Protein AF-A0A6N8UAZ3-F1 (afdb_monomer)

Secondary structure (DSSP, 8-state):
-PPPPPSS-HHHHHHHHHHHHHHHHHHHHHHHTT----THHHHHHHHHHHHHHHHHHHHHHHS--TTHHHHHHHHHHHHHHHHHHHHHHHHHHHHHHTT-

pLDDT: mean 79.14, std 9.56, range [48.41, 93.19]

Foldseek 3Di:
DDQDDQPDDPVQLVVLQVVLVVLVVVVVVCVVVVHDDDCVSVVSSVVSNVVSVVSVVVNLVRGPDPPNVVVVVVVVVVVVVVVVVVVVVVVVVVVVVVVD

Mean predicted aligned error: 8.59 Å

Sequence (100 aa):
MRAKSLILPKKLLVGMAGVSIAMIIGIFFNIYNDVPIDMSWLYIALMLFFVPFLAVLVDIIQNPIADKITWVIFLTLFTILATFVYLIMREKVLIKSNLD

Nearest PDB structures (foldseek):
  5hx1-assembly2_B  TM=6.414E-01  e=5.822E+00  Deinococcus radiodurans
  5hva-assembly1_A  TM=6.140E-01  e=8.091E+00  Deinococcus radiodurans

Radius of gyration: 17.83 Å; Cα contacts (8 Å, |Δi|>4): 47; chains: 1; bounding box: 44×23×50 Å

Structure (mmCIF, N/CA/C/O backbone):
data_AF-A0A6N8UAZ3-F1
#
_entry.id   AF-A0A6N8UAZ3-F1
#
loop_
_atom_site.group_PDB
_atom_site.id
_atom_site.type_symbol
_atom_site.label_atom_id
_atom_site.label_alt_id
_atom_site.label_comp_id
_atom_site.label_asym_id
_atom_site.label_entity_id
_atom_site.label_seq_id
_atom_site.pdbx_PDB_ins_code
_atom_site.Cartn_x
_atom_site.Cartn_y
_atom_site.Cartn_z
_atom_site.occupancy
_atom_site.B_iso_or_equiv
_atom_site.auth_seq_id
_atom_site.auth_comp_id
_atom_site.auth_asym_id
_atom_site.auth_atom_id
_atom_site.pdbx_PDB_model_num
ATOM 1 N N . MET A 1 1 ? -15.404 3.028 25.992 1.00 56.69 1 MET A N 1
ATOM 2 C CA . MET A 1 1 ? -15.981 3.171 24.633 1.00 56.69 1 MET A CA 1
ATOM 3 C C . MET A 1 1 ? -16.196 1.773 24.066 1.00 56.69 1 MET A C 1
ATOM 5 O O . MET A 1 1 ? -15.312 0.947 24.254 1.00 56.69 1 MET A O 1
ATOM 9 N N . ARG A 1 2 ? -17.350 1.466 23.456 1.00 59.09 2 ARG A N 1
ATOM 10 C CA . ARG A 1 2 ? -17.569 0.153 22.814 1.00 59.09 2 ARG A CA 1
ATOM 11 C C . ARG A 1 2 ? -16.817 0.101 21.485 1.00 59.09 2 ARG A C 1
ATOM 13 O O . ARG A 1 2 ? -16.937 1.038 20.702 1.00 59.09 2 ARG A O 1
ATOM 20 N N . ALA A 1 3 ? -16.084 -0.983 21.250 1.00 69.38 3 ALA A N 1
ATOM 21 C CA . ALA A 1 3 ? -15.481 -1.257 19.953 1.00 69.38 3 ALA A CA 1
ATOM 22 C C . ALA A 1 3 ? -16.578 -1.466 18.894 1.00 69.38 3 ALA A C 1
ATOM 24 O O . ALA A 1 3 ? -17.590 -2.121 19.159 1.00 69.38 3 ALA A O 1
ATOM 25 N N . LYS A 1 4 ? -16.382 -0.883 17.713 1.00 76.81 4 LYS A N 1
ATOM 26 C CA . LYS A 1 4 ? -17.208 -1.055 16.519 1.00 76.81 4 LYS A CA 1
ATOM 27 C C . LYS A 1 4 ? -16.551 -2.068 15.586 1.00 76.81 4 LYS A C 1
ATOM 29 O O . LYS A 1 4 ? -15.328 -2.151 15.511 1.00 76.81 4 LYS A O 1
ATOM 34 N N . SER A 1 5 ? -17.368 -2.834 14.872 1.00 77.94 5 SER A N 1
ATOM 35 C CA . SER A 1 5 ? -16.892 -3.749 13.835 1.00 77.94 5 SER A CA 1
ATOM 36 C C . SER A 1 5 ? -16.304 -2.987 12.646 1.00 77.94 5 SER A C 1
ATOM 38 O O . SER A 1 5 ? -16.799 -1.916 12.298 1.00 77.94 5 SER A O 1
ATOM 40 N N . LEU A 1 6 ? -15.316 -3.590 11.980 1.00 77.19 6 LEU A N 1
ATOM 41 C CA . LEU A 1 6 ? -14.776 -3.109 10.706 1.00 77.19 6 LEU A CA 1
ATOM 42 C C . LEU A 1 6 ? -15.893 -2.885 9.675 1.00 77.19 6 LEU A C 1
ATOM 44 O O . LEU A 1 6 ? -16.823 -3.686 9.574 1.00 77.19 6 LEU A O 1
ATOM 48 N N . ILE A 1 7 ? -15.753 -1.830 8.867 1.00 81.31 7 ILE A N 1
ATOM 49 C CA . ILE A 1 7 ? -16.698 -1.489 7.785 1.00 81.31 7 ILE A CA 1
ATOM 50 C C . ILE A 1 7 ? -16.733 -2.584 6.712 1.00 81.31 7 ILE A C 1
ATOM 52 O O . ILE A 1 7 ? -17.774 -2.836 6.111 1.00 81.31 7 ILE A O 1
ATOM 56 N N . LEU A 1 8 ? -15.598 -3.249 6.485 1.00 84.38 8 LEU A N 1
ATOM 57 C CA . LEU A 1 8 ? -15.455 -4.325 5.512 1.00 84.38 8 LEU A CA 1
ATOM 58 C C . LEU A 1 8 ? -14.870 -5.587 6.159 1.00 84.38 8 LEU A C 1
ATOM 60 O O . LEU A 1 8 ? -14.067 -5.491 7.092 1.00 84.38 8 LEU A O 1
ATOM 64 N N . PRO A 1 9 ? -15.203 -6.787 5.645 1.00 89.50 9 PRO A N 1
ATOM 65 C CA . PRO A 1 9 ? -14.623 -8.029 6.136 1.00 89.50 9 PRO A CA 1
ATOM 66 C C . PRO A 1 9 ? -13.096 -8.024 6.013 1.00 89.50 9 PRO A C 1
ATOM 68 O O . PRO A 1 9 ? -12.552 -7.773 4.939 1.00 89.50 9 PRO A O 1
ATOM 71 N N . LYS A 1 10 ? -12.388 -8.405 7.083 1.00 84.00 10 LYS A N 1
ATOM 72 C CA . LYS A 1 10 ? -10.913 -8.467 7.104 1.00 84.00 10 LYS A CA 1
ATOM 73 C C . LYS A 1 10 ? -10.329 -9.236 5.913 1.00 84.00 10 LYS A C 1
ATOM 75 O O . LYS A 1 10 ? -9.358 -8.793 5.312 1.00 84.00 10 LYS A O 1
ATOM 80 N N . LYS A 1 11 ? -10.930 -10.377 5.557 1.00 90.25 11 LYS A N 1
ATOM 81 C CA . LYS A 1 11 ? -10.480 -11.207 4.426 1.00 90.25 11 LYS A CA 1
ATOM 82 C C . LYS A 1 11 ? -10.548 -10.456 3.092 1.00 90.25 11 LYS A C 1
ATOM 84 O O . LYS A 1 11 ? -9.645 -10.602 2.279 1.00 90.25 11 LYS A O 1
ATOM 89 N N . LEU A 1 12 ? -11.580 -9.632 2.901 1.00 88.94 12 LEU A N 1
ATOM 90 C CA . LEU A 1 12 ? -11.734 -8.803 1.709 1.00 88.94 12 LEU A CA 1
ATOM 91 C C . LEU A 1 12 ? -10.650 -7.724 1.663 1.00 88.94 12 LEU A C 1
ATOM 93 O O . LEU A 1 12 ? -9.974 -7.598 0.652 1.00 88.94 12 LEU A O 1
ATOM 97 N N . LEU A 1 13 ? -10.431 -7.012 2.773 1.00 86.75 13 LEU A N 1
ATOM 98 C CA . LEU A 1 13 ? -9.400 -5.971 2.870 1.00 86.75 13 LEU A CA 1
ATOM 99 C C . LEU A 1 13 ? -8.003 -6.512 2.545 1.00 86.75 13 LEU A C 1
ATOM 101 O O . LEU A 1 13 ? -7.267 -5.912 1.767 1.00 86.75 13 LEU A O 1
ATOM 105 N N . VAL A 1 14 ? -7.666 -7.676 3.107 1.00 88.12 14 VAL A N 1
ATOM 106 C CA . VAL A 1 14 ? -6.390 -8.355 2.846 1.00 88.12 14 VAL A CA 1
ATOM 107 C C . VAL A 1 14 ? -6.295 -8.808 1.390 1.00 88.12 14 VAL A C 1
ATOM 109 O O . VAL A 1 14 ? -5.255 -8.613 0.768 1.00 88.12 14 VAL A O 1
ATOM 112 N N . GLY A 1 15 ? -7.369 -9.370 0.827 1.00 92.00 15 GLY A N 1
ATOM 113 C CA . GLY A 1 15 ? -7.406 -9.773 -0.579 1.00 92.00 15 GLY A CA 1
ATOM 114 C C . GLY A 1 15 ? -7.202 -8.592 -1.530 1.00 92.00 15 GLY A C 1
ATOM 115 O O . GLY A 1 15 ? -6.368 -8.670 -2.427 1.00 92.00 15 GLY A O 1
ATOM 116 N N . MET A 1 16 ? -7.896 -7.477 -1.291 1.00 91.44 16 MET A N 1
ATOM 117 C CA . MET A 1 16 ? -7.759 -6.250 -2.084 1.00 91.44 16 MET A CA 1
ATOM 118 C C . MET A 1 16 ? -6.338 -5.685 -2.012 1.00 91.44 16 MET A C 1
ATOM 120 O O . MET A 1 16 ? -5.737 -5.409 -3.050 1.00 91.44 16 MET A O 1
ATOM 124 N N . ALA A 1 17 ? -5.772 -5.588 -0.805 1.0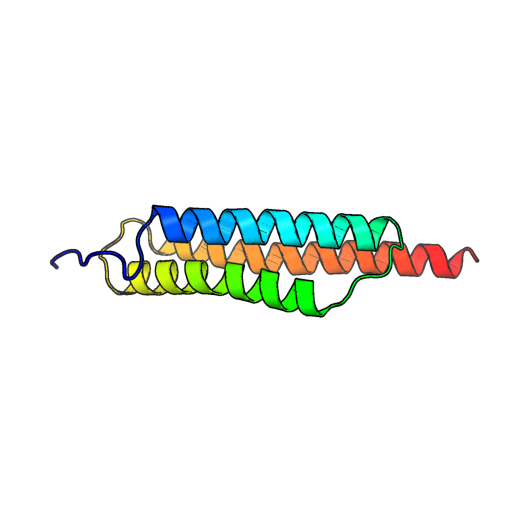0 87.38 17 ALA A N 1
ATOM 125 C CA . ALA A 1 17 ? -4.399 -5.136 -0.617 1.00 87.38 17 ALA A CA 1
ATOM 126 C C . ALA A 1 17 ? -3.398 -6.062 -1.332 1.00 87.38 17 ALA A C 1
ATOM 128 O O . ALA A 1 17 ? -2.544 -5.582 -2.075 1.00 87.38 17 ALA A O 1
ATOM 129 N N . GLY A 1 18 ? -3.541 -7.382 -1.184 1.00 91.00 18 GLY A N 1
ATOM 130 C CA . GLY A 1 18 ? -2.667 -8.363 -1.832 1.00 91.00 18 GLY A CA 1
ATOM 131 C C . GLY A 1 18 ? -2.707 -8.290 -3.360 1.00 91.00 18 GLY A C 1
ATOM 132 O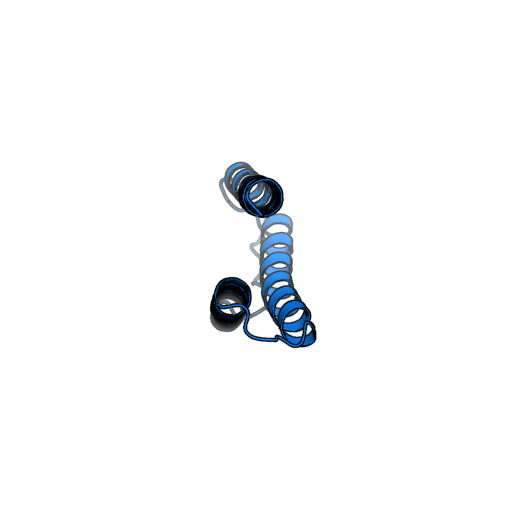 O . GLY A 1 18 ? -1.655 -8.235 -3.997 1.00 91.00 18 GLY A O 1
ATOM 133 N N . VAL A 1 19 ? -3.907 -8.215 -3.949 1.00 93.19 19 VAL A N 1
ATOM 134 C CA . VAL A 1 19 ? -4.073 -8.046 -5.403 1.00 93.19 19 VAL A CA 1
ATOM 135 C C . VAL A 1 19 ? -3.450 -6.730 -5.867 1.00 93.19 19 VAL A C 1
ATOM 137 O O . VAL A 1 19 ? -2.707 -6.727 -6.844 1.00 93.19 19 VAL A O 1
ATOM 140 N N . SER A 1 20 ? -3.678 -5.628 -5.144 1.00 91.50 20 SER A N 1
ATOM 141 C CA . SER A 1 20 ? -3.102 -4.328 -5.506 1.00 91.50 20 SER A CA 1
ATOM 142 C C . SER A 1 20 ? -1.567 -4.349 -5.523 1.00 91.50 20 SER A C 1
ATOM 144 O O . SER A 1 20 ? -0.957 -3.844 -6.463 1.00 91.50 20 SER A O 1
ATOM 146 N N . ILE A 1 21 ? -0.939 -5.009 -4.542 1.00 88.88 21 ILE A N 1
ATOM 147 C CA . ILE A 1 21 ? 0.518 -5.151 -4.462 1.00 88.88 21 ILE A CA 1
ATOM 148 C C . ILE A 1 21 ? 1.033 -5.967 -5.650 1.00 88.88 21 ILE A C 1
ATOM 150 O O . ILE A 1 21 ? 1.986 -5.550 -6.306 1.00 88.88 21 ILE A O 1
ATOM 154 N N . ALA A 1 22 ? 0.388 -7.094 -5.965 1.00 91.81 22 ALA A N 1
ATOM 155 C CA . ALA A 1 22 ? 0.766 -7.921 -7.108 1.00 91.81 22 ALA A CA 1
ATOM 156 C C . ALA A 1 22 ? 0.673 -7.146 -8.435 1.00 91.81 22 ALA A C 1
ATOM 158 O O . ALA A 1 22 ? 1.580 -7.234 -9.262 1.00 91.81 22 ALA A O 1
ATOM 159 N N . MET A 1 23 ? -0.378 -6.339 -8.613 1.00 91.44 23 MET A N 1
ATOM 160 C CA . MET A 1 23 ? -0.536 -5.486 -9.795 1.00 91.44 23 MET A CA 1
ATOM 161 C C . MET A 1 23 ? 0.557 -4.417 -9.881 1.00 91.44 23 MET A C 1
ATOM 163 O O . MET A 1 23 ? 1.150 -4.248 -10.943 1.00 91.44 23 MET A O 1
ATOM 167 N N . ILE A 1 24 ? 0.866 -3.732 -8.775 1.00 88.25 24 ILE A N 1
ATOM 168 C CA . ILE A 1 24 ? 1.931 -2.717 -8.733 1.00 88.25 24 ILE A CA 1
ATOM 169 C C . ILE A 1 24 ? 3.288 -3.341 -9.082 1.00 88.25 24 ILE A C 1
ATOM 171 O O . ILE A 1 24 ? 4.034 -2.766 -9.873 1.00 88.25 24 ILE A O 1
ATOM 175 N N . ILE A 1 25 ? 3.594 -4.529 -8.549 1.00 89.19 25 ILE A N 1
ATOM 176 C CA . ILE A 1 25 ? 4.828 -5.260 -8.877 1.00 89.19 25 ILE A CA 1
ATOM 177 C C . ILE A 1 25 ? 4.864 -5.617 -10.368 1.00 89.19 25 ILE A C 1
ATOM 179 O O . ILE A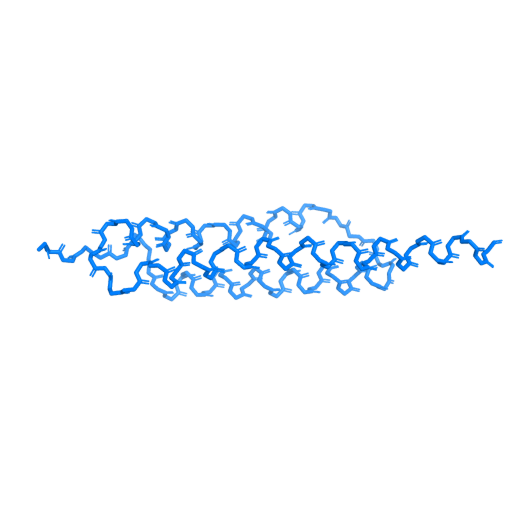 1 25 ? 5.881 -5.389 -11.019 1.00 89.19 25 ILE A O 1
ATOM 183 N N . GLY A 1 26 ? 3.764 -6.131 -10.926 1.00 88.69 26 GLY A N 1
ATOM 184 C CA . GLY A 1 26 ? 3.675 -6.450 -12.353 1.00 88.69 26 GLY A CA 1
ATOM 185 C C . GLY A 1 26 ? 3.890 -5.225 -13.246 1.00 88.69 26 GLY A C 1
ATOM 186 O O . GLY A 1 26 ? 4.647 -5.289 -14.213 1.00 88.69 26 GLY A O 1
ATOM 187 N N . ILE A 1 27 ? 3.295 -4.086 -12.881 1.00 87.00 27 ILE A N 1
ATOM 188 C CA . ILE A 1 27 ? 3.498 -2.812 -13.582 1.00 87.00 27 ILE A CA 1
ATOM 189 C C . ILE A 1 27 ? 4.965 -2.391 -13.503 1.00 87.00 27 ILE A C 1
ATOM 191 O O . ILE A 1 27 ? 5.557 -2.043 -14.520 1.00 87.00 27 ILE A O 1
ATOM 195 N N . PHE A 1 28 ? 5.574 -2.469 -12.319 1.00 85.81 28 PHE A N 1
ATOM 196 C CA . PHE A 1 28 ? 6.981 -2.130 -12.137 1.00 85.81 28 PHE A CA 1
ATOM 197 C C . PHE A 1 28 ? 7.904 -3.001 -13.001 1.00 85.81 28 PHE A C 1
ATOM 199 O O . PHE A 1 28 ? 8.808 -2.476 -13.646 1.00 85.81 28 PHE A O 1
ATOM 206 N N . PHE A 1 29 ? 7.652 -4.312 -13.067 1.00 88.12 29 PHE A N 1
ATOM 207 C CA . PHE A 1 29 ? 8.398 -5.227 -13.935 1.00 88.12 29 PHE A CA 1
ATOM 208 C C . PHE A 1 29 ? 8.267 -4.863 -15.412 1.00 88.12 29 PHE A C 1
ATOM 210 O O . PHE A 1 29 ? 9.263 -4.870 -16.131 1.00 88.12 29 PHE A O 1
ATOM 217 N N . ASN A 1 30 ? 7.062 -4.533 -15.866 1.00 86.75 30 ASN A N 1
ATOM 218 C CA . ASN A 1 30 ? 6.853 -4.136 -17.251 1.00 86.75 30 ASN A CA 1
ATOM 219 C C . ASN A 1 30 ? 7.560 -2.802 -17.566 1.00 86.75 30 ASN A C 1
ATOM 221 O O . ASN A 1 30 ? 8.227 -2.720 -18.591 1.00 86.75 30 ASN A O 1
ATOM 225 N N . ILE A 1 31 ? 7.515 -1.809 -16.662 1.00 83.12 31 ILE A N 1
ATOM 226 C CA . ILE A 1 31 ? 8.253 -0.539 -16.818 1.00 83.12 31 ILE A CA 1
ATOM 227 C C . ILE A 1 31 ? 9.761 -0.803 -16.880 1.00 83.12 31 ILE A C 1
ATOM 229 O O . ILE A 1 31 ? 10.451 -0.238 -17.719 1.00 83.12 31 ILE A O 1
ATOM 233 N N . TYR A 1 32 ? 10.282 -1.665 -16.004 1.00 84.50 32 TYR A N 1
ATOM 234 C CA . TYR A 1 32 ? 11.709 -1.982 -15.953 1.00 84.50 32 TYR A CA 1
ATOM 235 C C . TYR A 1 32 ? 12.218 -2.689 -17.218 1.00 84.50 32 TYR A C 1
ATOM 237 O O . TYR A 1 32 ? 13.375 -2.511 -17.588 1.00 84.50 32 TYR A O 1
ATOM 245 N N . ASN A 1 33 ? 11.366 -3.482 -17.872 1.00 86.50 33 ASN A N 1
ATOM 246 C CA . ASN A 1 33 ? 11.698 -4.211 -19.097 1.00 86.50 33 ASN A CA 1
ATOM 247 C C . ASN A 1 33 ? 11.264 -3.470 -20.379 1.00 86.50 33 ASN A C 1
ATOM 249 O O . ASN A 1 33 ? 11.185 -4.101 -21.431 1.00 86.50 33 ASN A O 1
ATOM 253 N N . ASP A 1 34 ? 10.944 -2.171 -20.294 1.00 86.12 34 ASP A N 1
ATOM 254 C CA . ASP A 1 34 ? 10.470 -1.340 -21.414 1.00 86.12 34 ASP A CA 1
ATOM 255 C C . ASP A 1 34 ? 9.261 -1.944 -22.169 1.00 86.12 34 ASP A C 1
ATOM 257 O O . ASP A 1 34 ? 9.045 -1.710 -23.361 1.00 86.12 34 ASP A O 1
ATOM 261 N N . VAL A 1 35 ? 8.436 -2.729 -21.467 1.00 86.62 35 VAL A N 1
ATOM 262 C CA . VAL A 1 35 ? 7.203 -3.307 -22.008 1.00 86.62 35 VAL A CA 1
ATOM 263 C C . VAL A 1 35 ? 6.109 -2.238 -21.962 1.00 86.62 35 VAL A C 1
ATOM 265 O O . VAL A 1 35 ? 5.870 -1.662 -20.897 1.00 86.62 35 VAL A O 1
ATOM 268 N N . PRO A 1 36 ? 5.399 -1.968 -23.073 1.00 84.75 36 PRO A N 1
ATOM 269 C CA . PRO A 1 36 ? 4.314 -0.996 -23.076 1.00 84.75 36 PRO A CA 1
ATOM 270 C C . PRO A 1 36 ? 3.186 -1.434 -22.134 1.00 84.75 36 PRO A C 1
ATOM 272 O O . PRO A 1 36 ? 2.704 -2.566 -22.195 1.00 84.75 36 PRO A O 1
ATOM 275 N N . ILE A 1 37 ? 2.747 -0.516 -21.272 1.00 80.31 37 ILE A N 1
ATOM 276 C CA . ILE A 1 37 ? 1.666 -0.733 -20.305 1.00 80.31 37 ILE A CA 1
ATOM 277 C C . ILE A 1 37 ? 0.566 0.286 -20.544 1.00 80.31 37 ILE A C 1
ATOM 279 O O . ILE A 1 37 ? 0.828 1.481 -20.678 1.00 80.31 37 ILE A O 1
ATOM 283 N N . ASP A 1 38 ? -0.676 -0.182 -20.496 1.00 86.50 38 ASP A N 1
ATOM 284 C CA . ASP A 1 38 ? -1.822 0.698 -20.328 1.00 86.50 38 ASP A CA 1
ATOM 285 C C . ASP A 1 38 ? -1.888 1.208 -18.877 1.00 86.50 38 ASP A C 1
ATOM 287 O O . ASP A 1 38 ? -2.069 0.440 -17.926 1.00 86.50 38 ASP A O 1
ATOM 291 N N . MET A 1 39 ? -1.750 2.525 -18.712 1.00 81.75 39 MET A N 1
ATOM 292 C CA . MET A 1 39 ? -1.788 3.203 -17.414 1.00 81.75 39 MET A CA 1
ATOM 293 C C . MET A 1 39 ? -3.120 3.014 -16.670 1.00 81.75 39 MET A C 1
ATOM 295 O O . MET A 1 39 ? -3.160 3.204 -15.452 1.00 81.75 39 MET A O 1
ATOM 299 N N . SER A 1 40 ? -4.190 2.576 -17.347 1.00 86.19 40 SER A N 1
ATOM 300 C CA . SER A 1 40 ? -5.453 2.185 -16.706 1.00 86.19 40 SER A CA 1
ATOM 301 C C . SER A 1 40 ? -5.252 1.147 -15.592 1.00 86.19 40 SER A C 1
ATOM 303 O O . SER A 1 40 ? -5.850 1.263 -14.518 1.00 86.19 40 SER A O 1
ATOM 305 N N . TRP A 1 41 ? -4.325 0.203 -15.780 1.00 84.25 41 TRP A N 1
ATOM 306 C CA . TRP A 1 41 ? -3.994 -0.821 -14.789 1.00 84.25 41 TRP A CA 1
ATOM 307 C C . TRP A 1 41 ? -3.367 -0.244 -13.522 1.00 84.25 41 TRP A C 1
ATOM 309 O O . TRP A 1 41 ? -3.640 -0.738 -12.425 1.00 84.25 41 TRP A O 1
ATOM 319 N N . LEU A 1 42 ? -2.576 0.825 -13.650 1.00 84.00 42 LEU A N 1
ATOM 320 C CA . LEU A 1 42 ? -2.013 1.534 -12.503 1.00 84.00 42 LEU A CA 1
ATOM 321 C C . LEU A 1 42 ? -3.116 2.204 -11.688 1.00 84.00 42 LEU A C 1
ATOM 323 O O . LEU A 1 42 ? -3.131 2.078 -10.464 1.00 84.00 42 LEU A O 1
ATOM 327 N N . TYR A 1 43 ? -4.076 2.857 -12.345 1.00 85.25 43 TYR A N 1
ATOM 328 C CA . TYR A 1 43 ? -5.199 3.482 -11.645 1.00 85.25 43 TYR A CA 1
ATOM 329 C C . TYR A 1 43 ? -6.059 2.453 -10.903 1.00 85.25 43 TYR A C 1
ATOM 331 O O . TYR A 1 43 ? -6.416 2.684 -9.747 1.00 85.25 43 TYR A O 1
ATOM 339 N N . ILE A 1 44 ? -6.326 1.293 -11.513 1.00 87.94 44 ILE A N 1
ATOM 340 C CA . ILE A 1 44 ? -7.064 0.197 -10.863 1.00 87.94 44 ILE A CA 1
ATOM 341 C C . ILE A 1 44 ? -6.302 -0.317 -9.635 1.00 87.94 44 ILE A C 1
ATOM 343 O O . ILE A 1 44 ? -6.893 -0.474 -8.563 1.00 87.94 44 ILE A O 1
ATOM 347 N N . ALA A 1 45 ? -4.992 -0.538 -9.762 1.00 88.19 45 ALA A N 1
ATOM 348 C CA . ALA A 1 45 ? -4.164 -1.001 -8.654 1.00 88.19 45 ALA A CA 1
ATOM 349 C C . ALA A 1 45 ? -4.160 0.006 -7.489 1.00 88.19 45 ALA A C 1
ATOM 351 O O . ALA A 1 45 ? -4.339 -0.381 -6.334 1.00 88.19 45 ALA A O 1
ATOM 352 N N . LEU A 1 46 ? -4.044 1.303 -7.790 1.00 86.06 46 LEU A N 1
ATOM 353 C CA . LEU A 1 46 ? -4.100 2.368 -6.788 1.00 86.06 46 LEU A CA 1
ATOM 354 C C . LEU A 1 46 ? -5.470 2.446 -6.102 1.00 86.06 46 LEU A C 1
ATOM 356 O O . LEU A 1 46 ? -5.522 2.593 -4.882 1.00 86.06 46 LEU A O 1
ATOM 360 N N . MET A 1 47 ? -6.574 2.293 -6.841 1.00 86.75 47 MET A N 1
ATOM 361 C CA . MET A 1 47 ? -7.919 2.248 -6.252 1.00 86.75 47 MET A CA 1
ATOM 362 C C . MET A 1 47 ? -8.086 1.054 -5.302 1.00 86.75 47 MET A C 1
ATOM 364 O O . MET A 1 47 ? -8.566 1.223 -4.178 1.00 86.75 47 MET A O 1
ATOM 368 N N . LEU A 1 48 ? -7.643 -0.139 -5.716 1.00 88.38 48 LEU A N 1
ATOM 369 C CA . LEU A 1 48 ? -7.686 -1.347 -4.884 1.00 88.38 48 LEU A CA 1
ATOM 370 C C . LEU A 1 48 ? -6.797 -1.253 -3.642 1.00 88.38 48 LEU A C 1
ATOM 372 O O . LEU A 1 48 ? -7.112 -1.887 -2.638 1.00 88.38 48 LEU A O 1
ATOM 376 N N . PHE A 1 49 ? -5.726 -0.461 -3.693 1.00 86.38 49 PHE A N 1
ATOM 377 C CA . PHE A 1 49 ? -4.877 -0.166 -2.540 1.00 86.38 49 PHE A CA 1
ATOM 378 C C . PHE A 1 49 ? -5.520 0.865 -1.594 1.00 86.38 49 PHE A C 1
ATOM 380 O O . PHE A 1 49 ? -5.485 0.709 -0.372 1.00 86.38 49 PHE A O 1
ATOM 387 N N . PHE A 1 50 ? -6.157 1.907 -2.139 1.00 86.50 50 PHE A N 1
ATOM 388 C CA . PHE A 1 50 ? -6.727 3.000 -1.345 1.00 86.50 50 PHE A CA 1
ATOM 389 C C . PHE A 1 50 ? -7.965 2.596 -0.540 1.00 86.50 50 PHE A C 1
ATOM 391 O O . PHE A 1 50 ? -8.130 3.051 0.591 1.00 86.50 50 PHE A O 1
ATOM 398 N N . VAL A 1 51 ? -8.834 1.737 -1.080 1.00 88.00 51 VAL A N 1
ATOM 399 C CA . VAL A 1 51 ? -10.040 1.276 -0.366 1.00 88.00 51 VAL A CA 1
ATOM 400 C C . VAL A 1 51 ? -9.708 0.612 0.981 1.00 88.00 51 VAL A C 1
ATOM 402 O O . VAL A 1 51 ? -10.260 1.042 2.000 1.00 88.00 51 VAL A O 1
ATOM 405 N N . PRO A 1 52 ? -8.814 -0.395 1.057 1.00 84.12 52 PRO A N 1
ATOM 406 C CA . PRO A 1 52 ? -8.465 -1.003 2.329 1.00 84.12 52 PRO A CA 1
ATOM 407 C C . PRO A 1 52 ? -7.719 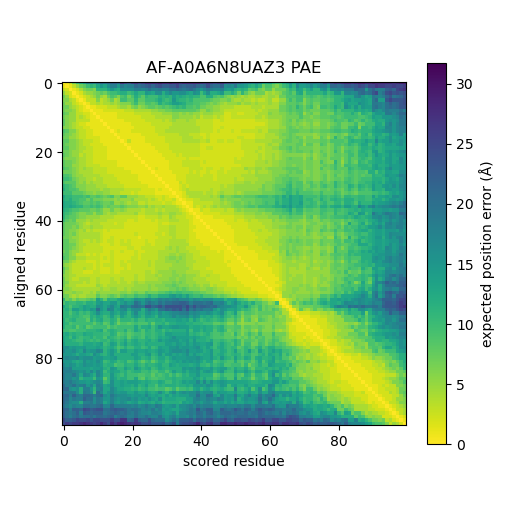-0.048 3.261 1.00 84.12 52 PRO A C 1
ATOM 409 O O . PRO A 1 52 ? -7.951 -0.087 4.468 1.00 84.12 52 PRO A O 1
ATOM 412 N N . PHE A 1 53 ? -6.900 0.856 2.720 1.00 84.88 53 PHE A N 1
ATOM 413 C CA . PHE A 1 53 ? -6.259 1.914 3.500 1.00 84.88 53 PHE A CA 1
ATOM 414 C C . PHE A 1 53 ? -7.286 2.825 4.195 1.00 84.88 53 PHE A C 1
ATOM 416 O O . PHE A 1 53 ? -7.200 3.043 5.405 1.00 84.88 53 PHE A O 1
ATOM 423 N N . LEU A 1 54 ? -8.308 3.293 3.470 1.00 85.25 54 LEU A N 1
ATOM 424 C CA . LEU A 1 54 ? -9.379 4.115 4.040 1.00 85.25 54 LEU A CA 1
ATOM 425 C C . LEU A 1 54 ? -10.201 3.347 5.080 1.00 85.25 54 LEU A C 1
ATOM 427 O O . LEU A 1 54 ? -10.517 3.896 6.134 1.00 85.25 54 LEU A O 1
ATOM 431 N N . ALA A 1 55 ? -10.516 2.074 4.827 1.00 85.50 55 ALA A N 1
ATOM 432 C CA . ALA A 1 55 ? -11.239 1.246 5.790 1.00 85.50 55 ALA A CA 1
ATOM 433 C C . ALA A 1 55 ? -10.472 1.101 7.118 1.00 85.50 55 ALA A C 1
ATOM 435 O O . ALA A 1 55 ? -11.077 1.205 8.185 1.00 85.50 5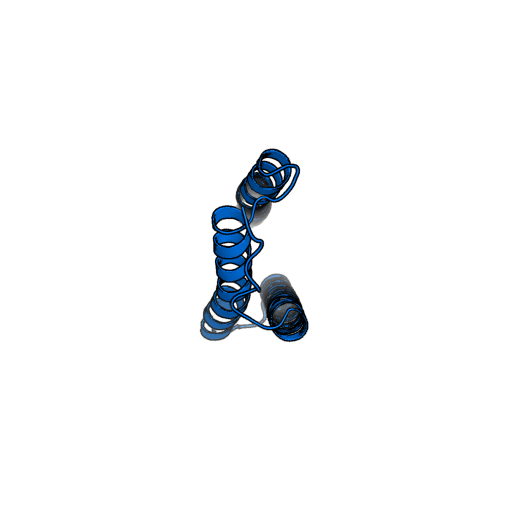5 ALA A O 1
ATOM 436 N N . VAL A 1 56 ? -9.147 0.922 7.056 1.00 82.94 56 VAL A N 1
ATOM 437 C CA . VAL A 1 56 ? -8.272 0.863 8.238 1.00 82.94 56 VAL A CA 1
ATOM 438 C C . VAL A 1 56 ? -8.176 2.224 8.932 1.00 82.94 56 VAL A C 1
ATOM 440 O O . VAL A 1 56 ? -8.261 2.285 10.156 1.00 82.94 56 VAL A O 1
ATOM 443 N N . LEU A 1 57 ? -8.065 3.326 8.186 1.00 81.75 57 LEU A N 1
ATOM 444 C CA . LEU A 1 57 ? -8.075 4.676 8.763 1.00 81.75 57 LEU A CA 1
ATOM 445 C C . LEU A 1 57 ? -9.356 4.959 9.550 1.00 81.75 57 LEU A C 1
ATOM 447 O O . LEU A 1 57 ? -9.300 5.455 10.676 1.00 81.75 57 LEU A O 1
ATOM 451 N N . VAL A 1 58 ? -10.512 4.630 8.971 1.00 83.50 58 VAL A N 1
ATOM 452 C CA . VAL A 1 58 ? -11.795 4.826 9.648 1.00 83.50 58 VAL A CA 1
ATOM 453 C C . VAL A 1 58 ? -11.887 3.944 10.895 1.00 83.50 58 VAL A C 1
ATOM 455 O O . VAL A 1 58 ? -12.360 4.417 11.928 1.00 83.50 58 VAL A O 1
ATOM 458 N N . ASP A 1 59 ? -11.374 2.713 10.843 1.00 82.38 59 ASP A N 1
ATOM 459 C CA . ASP A 1 59 ? -11.297 1.826 12.007 1.00 82.38 59 ASP A CA 1
ATOM 460 C C . ASP A 1 59 ? -10.431 2.423 13.134 1.00 82.38 59 ASP A C 1
ATOM 462 O O . ASP A 1 59 ? -10.878 2.493 14.279 1.00 82.38 59 ASP A O 1
ATOM 466 N N . ILE A 1 60 ? -9.255 2.977 12.809 1.00 79.44 60 ILE A N 1
ATOM 467 C CA . ILE A 1 60 ? -8.359 3.662 13.765 1.00 79.44 60 ILE A CA 1
ATOM 468 C C . ILE A 1 60 ? -9.035 4.868 14.438 1.00 79.44 60 ILE A C 1
ATOM 470 O O . ILE A 1 60 ? -8.803 5.147 15.624 1.00 79.44 60 ILE A O 1
ATOM 474 N N . ILE A 1 61 ? -9.872 5.599 13.699 1.00 80.25 61 ILE A N 1
ATOM 475 C CA . ILE A 1 61 ? -10.620 6.744 14.232 1.00 80.25 61 ILE A CA 1
ATOM 476 C C . ILE A 1 61 ? -11.756 6.266 15.144 1.00 80.25 61 ILE A C 1
ATOM 478 O O . ILE A 1 61 ? -11.925 6.799 16.244 1.00 80.25 61 ILE A O 1
ATOM 482 N N . GLN A 1 62 ? -12.527 5.270 14.701 1.00 80.44 62 GLN A N 1
ATOM 483 C CA . GLN A 1 62 ? -13.743 4.815 15.380 1.00 80.44 62 GLN A CA 1
ATOM 484 C C . GLN A 1 62 ? -13.478 3.929 16.599 1.00 80.44 62 GLN A C 1
ATOM 486 O O . GLN A 1 62 ? -14.319 3.886 17.502 1.00 80.44 62 GLN A O 1
ATOM 491 N N . ASN A 1 63 ? -12.336 3.240 16.640 1.00 76.56 63 ASN A N 1
ATOM 492 C CA . ASN A 1 63 ? -11.994 2.309 17.703 1.00 76.56 63 ASN A CA 1
ATOM 493 C C . ASN A 1 63 ? -10.902 2.858 18.641 1.00 76.56 63 ASN A C 1
ATOM 495 O O . ASN A 1 63 ? -9.964 3.541 18.214 1.00 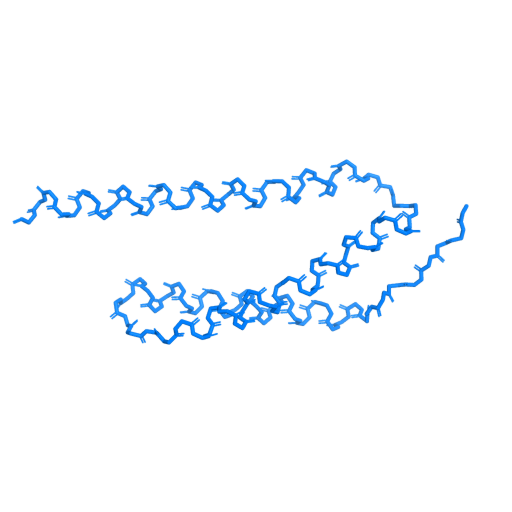76.56 63 ASN A O 1
ATOM 499 N N . PRO A 1 64 ? -10.992 2.572 19.954 1.00 68.06 64 PRO A N 1
ATOM 500 C CA . PRO A 1 64 ? -9.896 2.808 20.884 1.00 68.06 64 PRO A CA 1
ATOM 501 C C . PRO A 1 64 ? -8.811 1.744 20.655 1.00 68.06 64 PRO A C 1
ATOM 503 O O . PRO A 1 64 ? -8.764 0.729 21.343 1.00 68.06 64 PRO A O 1
ATOM 506 N N . ILE A 1 65 ? -7.973 1.954 19.640 1.00 68.88 65 ILE A N 1
ATOM 507 C CA . ILE A 1 65 ? -6.817 1.098 19.345 1.00 68.88 65 ILE A CA 1
ATOM 508 C C . ILE A 1 65 ? -5.638 1.543 20.222 1.00 68.88 65 ILE A C 1
ATOM 510 O O . ILE A 1 65 ? -5.382 2.744 20.347 1.00 68.88 65 ILE A O 1
ATOM 514 N N . ALA A 1 66 ? -4.925 0.590 20.826 1.00 55.59 66 ALA A N 1
ATOM 515 C CA . ALA A 1 66 ? -3.630 0.857 21.447 1.00 55.59 66 ALA A CA 1
ATOM 516 C C . ALA A 1 66 ? -2.620 1.300 20.367 1.00 55.59 66 ALA A C 1
ATOM 518 O O . ALA A 1 66 ? -2.628 0.773 19.258 1.00 55.59 66 ALA A O 1
ATOM 519 N N . ASP A 1 67 ? -1.777 2.288 20.672 1.00 69.00 67 ASP A N 1
ATOM 520 C CA . ASP A 1 67 ? -0.713 2.781 19.783 1.00 69.00 67 ASP A CA 1
ATOM 521 C C . ASP A 1 67 ? -1.157 3.416 18.451 1.00 69.00 67 ASP A C 1
ATOM 523 O O . ASP A 1 67 ? -0.574 3.182 17.390 1.00 69.00 67 ASP A O 1
ATOM 527 N N . LYS A 1 68 ? -2.144 4.323 18.494 1.00 70.06 68 LYS A N 1
ATOM 528 C CA . LYS A 1 68 ? -2.509 5.179 17.339 1.00 70.06 68 LYS A CA 1
ATOM 529 C C . LYS A 1 68 ? -1.303 5.892 16.712 1.00 70.06 68 LYS A C 1
ATOM 531 O O . LYS A 1 68 ? -1.259 6.062 15.498 1.00 70.06 68 LYS A O 1
ATOM 536 N N . ILE A 1 69 ? -0.324 6.278 17.533 1.00 72.06 69 ILE A N 1
ATOM 537 C CA . ILE A 1 69 ? 0.921 6.928 17.099 1.00 72.06 69 ILE A CA 1
ATOM 538 C C . ILE A 1 69 ? 1.713 6.009 16.164 1.00 72.06 69 ILE A C 1
ATOM 540 O O . ILE A 1 69 ? 2.119 6.443 15.090 1.00 72.06 69 ILE A O 1
ATOM 544 N N . THR A 1 70 ? 1.872 4.732 16.522 1.00 73.38 70 THR A N 1
ATOM 545 C CA . THR A 1 70 ? 2.578 3.738 15.702 1.00 73.38 70 THR A CA 1
ATOM 546 C C . THR A 1 70 ? 1.923 3.594 14.333 1.00 73.38 70 THR A C 1
ATOM 548 O O . THR A 1 70 ? 2.611 3.628 13.315 1.00 73.38 70 THR A O 1
ATOM 551 N N . TRP A 1 71 ? 0.590 3.533 14.280 1.00 73.31 71 TRP A N 1
ATOM 552 C CA . TRP A 1 71 ? -0.137 3.486 13.011 1.00 73.31 71 TRP A CA 1
ATOM 553 C C . TRP A 1 71 ? 0.076 4.742 12.160 1.00 73.31 71 TRP A C 1
ATOM 555 O O . TRP A 1 71 ? 0.377 4.622 10.977 1.00 73.31 71 TRP A O 1
ATOM 565 N N . VAL A 1 72 ? 0.007 5.941 12.744 1.00 72.56 72 VAL A N 1
ATOM 566 C CA . VAL A 1 72 ? 0.272 7.203 12.023 1.00 72.56 72 VAL A CA 1
ATOM 567 C C . VAL A 1 72 ? 1.710 7.266 11.485 1.00 72.56 72 VAL A C 1
ATOM 569 O O . VAL A 1 72 ? 1.922 7.695 10.347 1.00 72.56 72 VAL A O 1
ATOM 572 N N . ILE A 1 73 ? 2.695 6.791 12.256 1.00 76.44 73 ILE A N 1
ATOM 573 C CA . ILE A 1 73 ? 4.099 6.708 11.823 1.00 76.44 73 ILE A CA 1
ATOM 574 C C . ILE A 1 73 ? 4.238 5.770 10.619 1.00 76.44 73 ILE A C 1
ATOM 576 O O . ILE A 1 73 ? 4.839 6.160 9.618 1.00 76.44 73 ILE A O 1
ATOM 580 N N . PHE A 1 74 ? 3.642 4.574 10.669 1.00 74.12 74 PHE A N 1
ATOM 581 C CA . PHE A 1 74 ? 3.681 3.632 9.544 1.00 74.12 74 PHE A CA 1
ATOM 582 C C . PHE A 1 74 ? 3.067 4.217 8.267 1.00 74.12 74 PHE A C 1
ATOM 584 O O . PHE A 1 74 ? 3.630 4.038 7.186 1.00 74.12 74 PHE A O 1
ATOM 591 N N . LEU A 1 75 ? 1.963 4.963 8.379 1.00 72.56 75 LEU A N 1
ATOM 592 C CA . LEU A 1 75 ? 1.346 5.615 7.220 1.00 72.56 75 LEU A CA 1
ATOM 593 C C . LEU A 1 75 ? 2.219 6.735 6.637 1.00 72.56 75 LEU A C 1
ATOM 595 O O . LEU A 1 75 ? 2.269 6.898 5.421 1.00 72.56 75 LEU A O 1
ATOM 599 N N . THR A 1 76 ? 2.942 7.466 7.487 1.00 71.56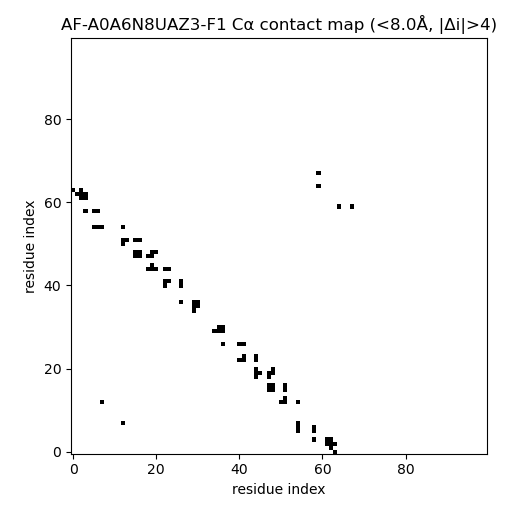 76 THR A N 1
ATOM 600 C CA . THR A 1 76 ? 3.848 8.549 7.066 1.00 71.56 76 THR A CA 1
ATOM 601 C C . THR A 1 76 ? 5.128 8.008 6.419 1.00 71.56 76 THR A C 1
ATOM 603 O O . THR A 1 76 ? 5.626 8.564 5.441 1.00 71.56 76 THR A O 1
ATOM 606 N N . LEU A 1 77 ? 5.661 6.894 6.927 1.00 73.25 77 LEU A N 1
ATOM 607 C CA . LEU A 1 77 ? 6.848 6.248 6.362 1.00 73.25 77 LEU A CA 1
ATOM 608 C C . LEU A 1 77 ? 6.606 5.734 4.938 1.00 73.25 77 LEU A C 1
ATOM 610 O O . LEU A 1 77 ? 7.519 5.772 4.115 1.00 73.25 77 LEU A O 1
ATOM 614 N N . PHE A 1 78 ? 5.380 5.307 4.623 1.00 70.69 78 PHE A N 1
ATOM 61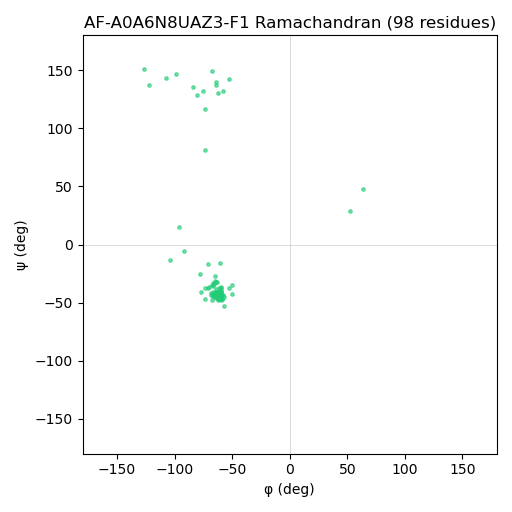5 C CA . PHE A 1 78 ? 5.030 4.801 3.296 1.00 70.69 78 PHE A CA 1
ATOM 616 C C . PHE A 1 78 ? 5.154 5.877 2.200 1.00 70.69 78 PHE A C 1
ATOM 618 O O . PHE A 1 78 ? 5.709 5.620 1.131 1.00 70.69 78 PHE A O 1
ATOM 625 N N . THR A 1 79 ? 4.713 7.108 2.474 1.00 66.50 79 THR A N 1
ATOM 626 C CA . THR A 1 79 ? 4.829 8.253 1.550 1.00 66.50 79 THR A CA 1
ATOM 627 C C . THR A 1 79 ? 6.270 8.730 1.380 1.00 66.50 79 THR A C 1
ATOM 629 O O . THR A 1 79 ? 6.681 9.088 0.272 1.00 66.50 79 THR A O 1
ATOM 632 N N . ILE A 1 80 ? 7.065 8.695 2.452 1.00 70.94 80 ILE A N 1
ATOM 633 C CA . ILE A 1 80 ? 8.496 9.021 2.388 1.00 70.94 80 ILE A CA 1
ATOM 634 C C . ILE A 1 80 ? 9.230 8.007 1.500 1.00 70.94 80 ILE A C 1
ATOM 636 O O . ILE A 1 80 ? 9.999 8.408 0.625 1.00 70.94 80 ILE A O 1
ATOM 640 N N . LEU A 1 81 ? 8.943 6.708 1.654 1.00 72.50 81 LEU A N 1
ATOM 641 C CA . LEU A 1 81 ? 9.575 5.650 0.859 1.00 72.50 81 LEU A CA 1
ATOM 642 C C . LEU A 1 81 ? 9.350 5.848 -0.648 1.00 72.50 81 LEU A C 1
ATOM 644 O O . LEU A 1 81 ? 10.292 5.747 -1.432 1.00 72.50 81 LEU A O 1
ATOM 648 N N . ALA A 1 82 ? 8.122 6.196 -1.048 1.00 69.44 82 ALA A N 1
ATOM 649 C CA . ALA A 1 82 ? 7.781 6.471 -2.445 1.00 69.44 82 ALA A CA 1
ATOM 650 C C . ALA A 1 82 ? 8.604 7.632 -3.036 1.00 69.44 82 ALA A C 1
ATOM 652 O O . ALA A 1 82 ? 9.041 7.570 -4.187 1.00 69.44 82 ALA A O 1
ATOM 653 N N . THR A 1 83 ? 8.869 8.665 -2.233 1.00 72.31 83 THR A N 1
ATOM 654 C CA . THR A 1 83 ? 9.655 9.835 -2.650 1.00 72.31 83 THR A CA 1
ATOM 655 C C . THR A 1 83 ? 11.123 9.462 -2.877 1.00 72.31 83 THR A C 1
ATOM 657 O O . THR A 1 83 ? 11.706 9.840 -3.892 1.00 72.31 83 THR A O 1
ATOM 660 N N . PHE A 1 84 ? 11.712 8.661 -1.984 1.00 70.69 84 PHE A N 1
ATOM 661 C CA . PHE A 1 84 ? 13.080 8.159 -2.155 1.00 70.69 84 PHE A CA 1
ATOM 662 C C . PHE A 1 84 ? 13.227 7.272 -3.398 1.00 70.69 84 PHE A C 1
ATOM 664 O O . PHE A 1 84 ? 14.183 7.441 -4.155 1.00 70.69 84 PHE A O 1
ATOM 671 N N . VAL A 1 85 ? 12.272 6.370 -3.650 1.00 73.50 85 VAL A N 1
ATOM 672 C CA . VAL A 1 85 ? 12.289 5.510 -4.846 1.00 73.50 85 VAL A CA 1
ATOM 673 C C . VAL A 1 85 ? 12.256 6.348 -6.128 1.00 73.50 85 VAL A C 1
ATOM 675 O O . VAL A 1 85 ? 13.056 6.102 -7.032 1.00 73.50 85 VAL A O 1
ATOM 678 N N . TYR A 1 86 ? 11.399 7.374 -6.193 1.00 76.81 86 TYR A N 1
ATOM 679 C CA . TYR A 1 86 ? 11.349 8.288 -7.337 1.00 76.81 86 TYR A CA 1
ATOM 680 C C . TYR A 1 86 ? 12.686 9.001 -7.574 1.00 76.81 86 TYR A C 1
ATOM 682 O O . TYR A 1 86 ? 13.171 9.030 -8.705 1.00 76.81 86 TYR A O 1
ATOM 690 N N . LEU A 1 87 ? 13.301 9.546 -6.518 1.00 78.50 87 LEU A N 1
ATOM 691 C CA . LEU A 1 87 ? 14.576 10.259 -6.633 1.00 78.50 87 LEU A CA 1
ATOM 692 C C . LEU A 1 87 ? 15.693 9.349 -7.166 1.00 78.50 87 LEU A C 1
ATOM 694 O O . LEU A 1 87 ? 16.394 9.743 -8.097 1.00 78.50 87 LEU A O 1
ATOM 698 N N . ILE A 1 88 ? 15.792 8.114 -6.661 1.00 72.00 88 ILE A N 1
ATOM 699 C CA . ILE A 1 88 ? 16.779 7.122 -7.124 1.00 72.00 88 ILE A CA 1
ATOM 700 C C . ILE A 1 88 ? 16.540 6.742 -8.593 1.00 72.00 88 ILE A C 1
ATOM 702 O O . ILE A 1 88 ? 17.484 6.644 -9.378 1.00 72.00 88 ILE A O 1
ATOM 706 N N . MET A 1 89 ? 15.284 6.511 -8.992 1.00 71.50 89 MET A N 1
ATOM 707 C CA . MET A 1 89 ? 14.971 6.169 -10.385 1.00 71.50 89 MET A CA 1
ATOM 708 C C . MET A 1 89 ? 15.253 7.334 -11.337 1.00 71.50 89 MET A C 1
ATOM 710 O O . MET A 1 89 ? 15.824 7.119 -12.406 1.00 71.50 89 MET A O 1
ATOM 714 N N . ARG A 1 90 ? 14.917 8.567 -10.940 1.00 75.94 90 ARG A N 1
ATOM 715 C CA . ARG A 1 90 ? 15.205 9.778 -11.719 1.00 75.94 90 ARG A CA 1
ATOM 716 C C . ARG A 1 90 ? 16.704 9.957 -11.952 1.00 75.94 90 ARG A C 1
ATOM 718 O O . ARG A 1 90 ? 17.108 10.300 -13.059 1.00 75.94 90 ARG A O 1
ATOM 725 N N . GLU A 1 91 ? 17.521 9.715 -10.933 1.00 74.50 91 GLU A N 1
ATOM 726 C CA . GLU A 1 91 ? 18.977 9.822 -11.036 1.00 74.50 91 GLU A CA 1
ATOM 727 C C . GLU A 1 91 ? 19.558 8.805 -12.031 1.00 74.50 91 GLU A C 1
ATOM 729 O O . GLU A 1 91 ? 20.362 9.172 -12.887 1.00 74.50 91 GLU A O 1
ATOM 734 N N . LYS A 1 92 ? 19.072 7.556 -12.018 1.00 68.62 92 LYS A N 1
ATOM 735 C CA . LYS A 1 92 ? 19.478 6.531 -12.998 1.00 68.62 92 LYS A CA 1
ATOM 736 C C . LYS A 1 92 ? 19.162 6.925 -14.443 1.00 68.62 92 LYS A C 1
ATOM 738 O O . LYS A 1 92 ? 19.976 6.669 -15.327 1.00 68.62 92 LYS A O 1
ATOM 743 N N . VAL A 1 93 ? 18.006 7.546 -14.684 1.00 74.69 93 VAL A N 1
ATOM 744 C CA . VAL A 1 93 ? 17.611 8.017 -16.023 1.00 74.69 93 VAL A CA 1
ATOM 745 C C . VAL A 1 93 ? 18.521 9.151 -16.499 1.00 74.69 93 VAL A C 1
ATOM 747 O O . VAL A 1 93 ? 18.985 9.114 -17.635 1.00 74.69 93 VAL A O 1
ATOM 750 N N . LEU A 1 94 ? 18.827 10.118 -15.628 1.00 73.62 94 LEU A N 1
ATOM 751 C CA . LEU A 1 94 ? 19.704 11.248 -15.961 1.00 73.62 94 LEU A CA 1
ATOM 752 C C . LEU A 1 94 ? 21.158 10.822 -16.213 1.00 73.62 94 LEU A C 1
ATOM 754 O O . LEU A 1 94 ? 21.824 11.389 -17.072 1.00 73.62 94 LEU A O 1
ATOM 758 N N . ILE A 1 95 ? 21.662 9.825 -15.482 1.00 72.81 95 ILE A N 1
ATOM 759 C CA . ILE A 1 95 ? 23.000 9.269 -15.730 1.00 72.81 95 ILE A CA 1
ATOM 760 C C . ILE A 1 95 ? 23.039 8.567 -17.091 1.00 72.81 95 ILE A C 1
ATOM 762 O O . ILE A 1 95 ? 23.975 8.791 -17.853 1.00 72.81 95 ILE A O 1
ATOM 766 N N . LYS A 1 96 ? 22.014 7.767 -17.420 1.00 65.00 96 LYS A N 1
ATOM 767 C CA . LYS A 1 96 ? 21.910 7.079 -18.715 1.00 65.00 96 LYS A CA 1
ATOM 768 C C . LYS A 1 96 ? 21.892 8.074 -19.884 1.00 65.00 96 LYS A C 1
ATOM 770 O O . LYS A 1 96 ? 22.637 7.884 -20.830 1.00 65.00 96 LYS A O 1
ATOM 775 N N . SER A 1 97 ? 21.131 9.167 -19.782 1.00 58.31 97 SER A N 1
ATOM 776 C CA . SER A 1 97 ? 21.038 10.173 -20.854 1.00 58.31 97 SER A CA 1
ATOM 777 C C . SER A 1 97 ? 22.288 11.036 -21.051 1.00 58.31 97 SER A C 1
ATOM 779 O O . SER A 1 97 ? 22.379 11.718 -22.059 1.00 58.31 97 SER A O 1
ATOM 781 N N . ASN A 1 98 ? 23.203 11.085 -20.077 1.00 60.72 98 ASN A N 1
ATOM 782 C CA . ASN A 1 98 ? 24.458 11.843 -20.182 1.00 60.72 98 ASN A CA 1
ATOM 783 C C . ASN A 1 98 ? 25.622 10.992 -20.728 1.00 60.72 98 ASN A C 1
ATOM 785 O O . ASN A 1 98 ? 26.726 11.510 -20.893 1.00 60.72 98 ASN A O 1
ATOM 789 N N . LEU A 1 99 ? 25.400 9.688 -20.924 1.00 57.00 99 LEU A N 1
ATOM 790 C CA . LEU A 1 99 ? 26.376 8.729 -21.452 1.00 57.00 99 LEU A CA 1
ATOM 791 C C . LEU A 1 99 ? 26.112 8.356 -22.923 1.00 57.00 99 LEU A C 1
ATOM 793 O O . LEU A 1 99 ? 26.999 7.767 -23.540 1.00 57.00 99 LEU A O 1
ATOM 797 N N . ASP A 1 100 ? 24.931 8.701 -23.449 1.00 48.41 100 ASP A N 1
ATOM 798 C CA . ASP A 1 100 ? 24.527 8.598 -24.861 1.00 48.41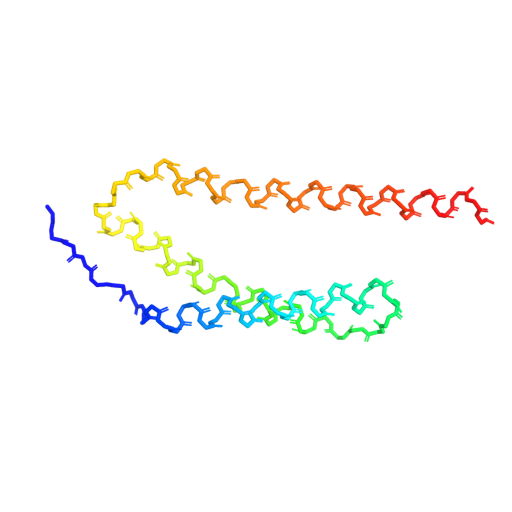 100 ASP A CA 1
ATOM 799 C C . ASP A 1 100 ? 24.760 9.936 -25.591 1.00 48.41 100 ASP A C 1
ATOM 801 O O . ASP A 1 100 ? 25.132 9.904 -26.788 1.00 48.41 100 ASP A O 1
#

Solvent-accessible surface area (backbone atoms only — not comparable to full-atom values): 5755 Å² total; per-residue (Å²): 134,80,77,67,79,68,91,60,61,67,70,56,39,52,48,35,39,52,51,16,52,53,46,50,51,52,51,52,53,31,60,74,67,73,44,93,72,69,65,66,58,54,55,52,22,50,52,37,39,47,54,40,52,52,51,50,52,52,41,59,71,67,28,96,58,86,61,61,64,60,55,53,50,56,60,54,50,54,60,52,51,54,53,53,52,50,55,55,52,52,50,55,53,55,54,55,66,74,74,111